Protein AF-A0A0L6J572-F1 (afdb_monomer_lite)

Structure (mmCIF, N/CA/C/O backbone):
data_AF-A0A0L6J572-F1
#
_entry.id   AF-A0A0L6J572-F1
#
loop_
_atom_site.group_PDB
_atom_site.id
_atom_site.type_symbol
_atom_site.label_atom_id
_atom_site.label_alt_id
_atom_site.label_comp_id
_atom_site.label_asym_id
_atom_site.label_entity_id
_atom_site.label_seq_id
_atom_site.pdbx_PDB_ins_code
_atom_site.Cartn_x
_atom_site.Cartn_y
_atom_site.Cartn_z
_atom_site.occupancy
_atom_site.B_iso_or_equiv
_atom_site.auth_seq_id
_atom_site.auth_comp_id
_atom_site.auth_asym_id
_atom_site.auth_atom_id
_atom_site.pdbx_PDB_model_num
ATOM 1 N N . MET A 1 1 ? 0.356 0.201 21.420 1.00 61.75 1 MET A N 1
ATOM 2 C CA . MET A 1 1 ? 0.472 0.712 20.036 1.00 61.75 1 MET A CA 1
ATOM 3 C C . MET A 1 1 ? 0.093 -0.444 19.130 1.00 61.75 1 MET A C 1
ATOM 5 O O . MET A 1 1 ? 0.426 -1.556 19.511 1.00 61.75 1 MET A O 1
ATOM 9 N N . ALA A 1 2 ? -0.636 -0.211 18.035 1.00 77.69 2 ALA A N 1
ATOM 10 C CA . ALA A 1 2 ? -0.948 -1.282 17.082 1.00 77.69 2 ALA A CA 1
ATOM 11 C C . ALA A 1 2 ? 0.351 -1.833 16.478 1.00 77.69 2 ALA A C 1
ATOM 13 O O . ALA A 1 2 ? 1.308 -1.065 16.298 1.00 77.69 2 ALA A O 1
ATOM 14 N N . SER A 1 3 ? 0.404 -3.136 16.215 1.00 88.06 3 SER A N 1
ATOM 15 C CA . SER A 1 3 ? 1.587 -3.751 15.611 1.00 88.06 3 SER A CA 1
ATOM 16 C C . SER A 1 3 ? 1.730 -3.325 14.140 1.00 88.06 3 SER A C 1
ATOM 18 O O . SER A 1 3 ? 0.779 -2.870 13.501 1.00 88.06 3 SER A O 1
ATOM 20 N N . ILE A 1 4 ? 2.940 -3.440 13.584 1.00 88.12 4 ILE A N 1
ATOM 21 C CA . ILE A 1 4 ? 3.191 -3.121 12.167 1.00 88.12 4 ILE A CA 1
ATOM 22 C C . ILE A 1 4 ? 2.378 -4.056 11.257 1.00 88.12 4 ILE A C 1
ATOM 24 O O . ILE A 1 4 ? 1.863 -3.603 10.239 1.00 88.12 4 ILE A O 1
ATOM 28 N N . GLU A 1 5 ? 2.214 -5.317 11.657 1.00 88.69 5 GLU A N 1
ATOM 29 C CA . GLU A 1 5 ? 1.414 -6.336 10.967 1.00 88.69 5 GLU A CA 1
ATOM 30 C C . GLU A 1 5 ? -0.081 -5.999 10.969 1.00 88.69 5 GLU A C 1
ATOM 32 O O . GLU A 1 5 ? -0.730 -6.040 9.926 1.00 88.69 5 GLU A O 1
ATOM 37 N N . GLU A 1 6 ? -0.627 -5.577 12.112 1.00 90.00 6 GLU A N 1
ATOM 38 C CA . GLU A 1 6 ? -2.031 -5.158 12.224 1.00 90.00 6 GLU A CA 1
ATOM 39 C C . GLU A 1 6 ? -2.324 -3.930 11.351 1.00 90.00 6 GLU A C 1
ATOM 41 O O . GLU A 1 6 ? -3.349 -3.859 10.659 1.00 90.00 6 GLU A O 1
ATOM 46 N N . LEU A 1 7 ? -1.407 -2.957 11.351 1.00 91.44 7 LEU A N 1
ATOM 47 C CA . LEU A 1 7 ? -1.492 -1.787 10.480 1.00 91.44 7 LEU A CA 1
ATOM 48 C C . LEU A 1 7 ? -1.378 -2.178 9.003 1.00 91.44 7 LEU A C 1
ATOM 50 O O . LEU A 1 7 ? -2.092 -1.610 8.179 1.00 91.44 7 LEU A O 1
ATOM 54 N N . ALA A 1 8 ? -0.523 -3.145 8.670 1.00 89.81 8 ALA A N 1
ATOM 55 C CA . ALA A 1 8 ? -0.332 -3.645 7.313 1.00 89.81 8 ALA A CA 1
ATOM 56 C C . ALA A 1 8 ? -1.579 -4.364 6.787 1.00 89.81 8 ALA A C 1
ATOM 58 O O . ALA A 1 8 ? -2.048 -4.029 5.701 1.00 89.81 8 ALA A O 1
ATOM 59 N N . GLY A 1 9 ? -2.178 -5.261 7.575 1.00 89.19 9 GLY A N 1
ATOM 60 C CA . GLY A 1 9 ? -3.439 -5.915 7.213 1.00 89.19 9 GLY A CA 1
ATOM 61 C C . GLY A 1 9 ? -4.581 -4.908 7.045 1.00 89.19 9 GLY A C 1
ATOM 62 O O . GLY A 1 9 ? -5.355 -4.975 6.090 1.00 89.19 9 GLY A O 1
ATOM 63 N N . THR A 1 10 ? -4.636 -3.891 7.912 1.00 91.38 10 THR A N 1
ATOM 64 C CA . THR A 1 10 ? -5.615 -2.798 7.785 1.00 91.38 10 THR A CA 1
ATOM 65 C C . THR A 1 10 ? -5.389 -1.974 6.514 1.00 91.38 10 THR A C 1
ATOM 67 O O . THR A 1 10 ? -6.348 -1.614 5.835 1.00 91.38 10 THR A O 1
ATOM 70 N N . LEU A 1 11 ? -4.131 -1.678 6.177 1.00 89.81 11 LEU A N 1
ATOM 71 C CA . LEU A 1 11 ? -3.758 -0.966 4.956 1.00 89.81 11 LEU A CA 1
ATOM 72 C C . LEU A 1 11 ? -4.112 -1.763 3.702 1.00 89.81 11 LEU A C 1
ATOM 74 O O . LEU A 1 11 ? -4.650 -1.171 2.776 1.00 89.81 11 LEU A O 1
ATOM 78 N N . GLN A 1 12 ? -3.860 -3.073 3.678 1.00 88.12 12 GLN A N 1
ATOM 79 C CA . GLN A 1 12 ? -4.219 -3.943 2.554 1.00 88.12 12 GLN A CA 1
ATOM 80 C C . GLN A 1 12 ? -5.737 -3.985 2.333 1.00 88.12 12 GLN A C 1
ATOM 82 O O . GLN A 1 12 ? -6.184 -3.872 1.198 1.00 88.12 12 GLN A O 1
ATOM 87 N N . GLY A 1 13 ? -6.535 -4.063 3.404 1.00 87.06 13 GLY A N 1
ATOM 88 C CA . GLY A 1 13 ? -8.000 -4.064 3.298 1.00 87.06 13 GLY A CA 1
ATOM 89 C C . GLY A 1 13 ? -8.619 -2.710 2.926 1.00 87.06 13 GLY A C 1
ATOM 90 O O . GLY A 1 13 ? -9.747 -2.668 2.442 1.00 87.06 13 GLY A O 1
ATOM 91 N N . LEU A 1 14 ? -7.912 -1.599 3.165 1.00 88.88 14 LEU A N 1
ATOM 92 C CA . LEU A 1 14 ? -8.367 -0.245 2.821 1.00 88.88 14 LEU A CA 1
ATOM 93 C C . LEU A 1 14 ? -7.776 0.277 1.509 1.00 88.88 14 LEU A C 1
ATOM 95 O O . LEU A 1 14 ? -8.278 1.261 0.974 1.00 88.88 14 LEU A O 1
ATOM 99 N N . ALA A 1 15 ? -6.691 -0.312 1.011 1.00 85.62 15 ALA A N 1
ATOM 100 C CA . ALA A 1 15 ? -6.053 0.107 -0.225 1.00 85.62 15 ALA A CA 1
ATOM 101 C C . ALA A 1 15 ? -6.850 -0.416 -1.427 1.00 85.62 15 ALA A C 1
ATOM 103 O O . ALA A 1 15 ? -6.960 -1.616 -1.650 1.00 85.62 15 ALA A O 1
ATOM 104 N N . GLY A 1 16 ? -7.383 0.506 -2.225 1.00 82.00 16 GLY A N 1
ATOM 105 C CA . GLY A 1 16 ? -8.140 0.215 -3.438 1.00 82.00 16 GLY A CA 1
ATOM 106 C C . GLY A 1 16 ? -7.872 1.256 -4.529 1.00 82.00 16 GLY A C 1
ATOM 107 O O . GLY A 1 16 ? -7.373 2.351 -4.233 1.00 82.00 16 GLY A O 1
ATOM 108 N N . PRO A 1 17 ? -8.173 0.937 -5.799 1.00 80.56 17 PRO A N 1
ATOM 109 C CA . PRO A 1 17 ? -7.973 1.858 -6.912 1.00 80.56 17 PRO A CA 1
ATOM 110 C C . PRO A 1 17 ? -8.781 3.147 -6.704 1.00 80.56 17 PRO A C 1
ATOM 112 O O . PRO A 1 17 ? -9.959 3.110 -6.364 1.00 80.56 17 PRO A O 1
ATOM 115 N N . GLY A 1 18 ? -8.135 4.301 -6.895 1.00 83.75 18 GLY A N 1
ATOM 116 C CA . GLY A 1 18 ? -8.761 5.623 -6.754 1.00 83.75 18 GLY A CA 1
ATOM 117 C C . GLY A 1 18 ? -8.705 6.244 -5.353 1.00 83.75 18 GLY A C 1
ATOM 118 O O . GLY A 1 18 ? -9.005 7.431 -5.218 1.00 83.75 18 GLY A O 1
ATOM 119 N N . ILE A 1 19 ? -8.260 5.512 -4.325 1.00 88.06 19 ILE A N 1
ATOM 120 C CA . ILE A 1 19 ? -8.135 6.062 -2.967 1.00 88.06 19 ILE A CA 1
ATOM 121 C C . ILE A 1 19 ? -6.927 6.992 -2.874 1.00 88.06 19 ILE A C 1
ATOM 123 O O . ILE A 1 19 ? -5.787 6.627 -3.181 1.00 88.06 19 ILE A O 1
ATOM 127 N N . LYS A 1 20 ? -7.159 8.216 -2.392 1.00 88.44 20 LYS A N 1
ATOM 128 C CA . LYS A 1 20 ? -6.080 9.187 -2.206 1.00 88.44 20 LYS A CA 1
ATOM 129 C C . LYS A 1 20 ? -5.296 8.870 -0.939 1.00 88.44 20 LYS A C 1
ATOM 131 O O . LYS A 1 20 ? -5.848 8.530 0.103 1.00 88.44 20 LYS A O 1
ATOM 136 N N . ARG A 1 21 ? -3.986 9.130 -0.968 1.00 87.69 21 ARG A N 1
ATOM 137 C CA . ARG A 1 21 ? -3.081 8.952 0.186 1.00 87.69 21 ARG A CA 1
ATOM 138 C C . ARG A 1 21 ? -3.620 9.544 1.496 1.00 87.69 21 ARG A C 1
ATOM 140 O O . ARG A 1 21 ? -3.425 8.959 2.556 1.00 87.69 21 ARG A O 1
ATOM 147 N N . LYS A 1 22 ? -4.222 10.738 1.444 1.00 87.75 22 LYS A N 1
ATOM 148 C CA . LYS A 1 22 ? -4.749 11.418 2.640 1.00 87.75 22 LYS A CA 1
ATOM 149 C C . LYS A 1 22 ? -5.933 10.662 3.244 1.00 87.75 22 LYS A C 1
ATOM 151 O O . LYS A 1 22 ? -5.977 10.520 4.460 1.00 87.75 22 LYS A O 1
ATOM 156 N N . GLU A 1 23 ? -6.824 10.162 2.396 1.00 89.25 23 GLU A N 1
ATOM 157 C CA . GLU A 1 23 ? -7.998 9.378 2.788 1.00 89.25 23 GLU A CA 1
ATOM 158 C C . GLU A 1 23 ? -7.567 8.034 3.378 1.00 89.25 23 GLU A C 1
ATOM 160 O O . GLU A 1 23 ? -8.008 7.683 4.466 1.00 89.25 23 GLU A O 1
ATOM 165 N N . LEU A 1 24 ? -6.597 7.352 2.755 1.00 88.75 24 LEU A N 1
ATOM 166 C CA . LEU A 1 24 ? -6.050 6.098 3.283 1.00 88.75 24 LEU A CA 1
ATOM 167 C C . LEU A 1 24 ? -5.436 6.274 4.683 1.00 88.75 24 LEU A C 1
ATOM 169 O O . LEU A 1 24 ? -5.690 5.487 5.588 1.00 88.75 24 LEU A O 1
ATOM 173 N N . VAL A 1 25 ? -4.646 7.333 4.892 1.00 89.88 25 VAL A N 1
ATOM 174 C CA . VAL A 1 25 ? -4.048 7.622 6.208 1.00 89.88 25 VAL A CA 1
ATOM 175 C C . VAL A 1 25 ? -5.113 7.990 7.245 1.00 89.88 25 VAL A C 1
ATOM 177 O O . VAL A 1 25 ? -4.957 7.627 8.410 1.00 89.88 25 VAL A O 1
ATOM 180 N N . ALA A 1 26 ? -6.167 8.709 6.850 1.00 91.88 26 ALA A N 1
ATOM 181 C CA . ALA A 1 26 ? -7.278 9.039 7.739 1.00 91.88 26 ALA A CA 1
ATOM 182 C C . ALA A 1 26 ? -8.038 7.773 8.160 1.00 91.88 26 ALA A C 1
ATOM 184 O O . ALA A 1 26 ? -8.152 7.519 9.354 1.00 91.88 26 ALA A O 1
ATOM 185 N N . ALA A 1 27 ? -8.418 6.923 7.205 1.00 91.19 27 ALA A N 1
ATOM 186 C CA . ALA A 1 27 ? -9.129 5.673 7.463 1.00 91.19 27 ALA A CA 1
ATOM 187 C C . ALA A 1 27 ? -8.326 4.704 8.355 1.00 91.19 27 ALA A C 1
ATOM 189 O O . ALA A 1 27 ? -8.873 4.060 9.252 1.00 91.19 27 ALA A O 1
ATOM 190 N N . VAL A 1 28 ? -7.001 4.633 8.177 1.00 91.62 28 VAL A N 1
ATOM 191 C CA . VAL A 1 28 ? -6.137 3.841 9.071 1.00 91.62 28 VAL A CA 1
ATOM 192 C C . VAL A 1 28 ? -6.102 4.434 10.479 1.00 91.62 28 VAL A C 1
ATOM 194 O O . VAL A 1 28 ? -6.103 3.682 11.447 1.00 91.62 28 VAL A O 1
ATOM 197 N N . ARG A 1 29 ? -6.094 5.763 10.621 1.00 92.31 29 ARG A N 1
ATOM 198 C CA . ARG A 1 29 ? -6.111 6.435 11.931 1.00 92.31 29 ARG A CA 1
ATOM 199 C C . ARG A 1 29 ? -7.453 6.344 12.642 1.00 92.31 29 ARG A C 1
ATOM 201 O O . ARG A 1 29 ? -7.456 6.318 13.865 1.00 92.31 29 ARG A O 1
ATOM 208 N N . GLU A 1 30 ? -8.560 6.276 11.914 1.00 92.81 30 GLU A N 1
ATOM 209 C CA . GLU A 1 30 ? -9.876 6.015 12.504 1.00 92.81 30 GLU A CA 1
ATOM 210 C C . GLU A 1 30 ? -9.899 4.650 13.198 1.00 92.81 30 GLU A C 1
ATOM 212 O O . GLU A 1 30 ? -10.355 4.540 14.333 1.00 92.81 30 GLU A O 1
ATOM 217 N N . LYS A 1 31 ? -9.325 3.624 12.557 1.00 91.19 31 LYS A N 1
ATOM 218 C CA . LYS A 1 31 ? -9.197 2.281 13.144 1.00 91.19 31 LYS A CA 1
ATOM 219 C C . LYS A 1 31 ? -8.074 2.185 14.182 1.00 91.19 31 LYS A C 1
ATOM 221 O O . LYS A 1 31 ? -8.198 1.457 15.162 1.00 91.19 31 LYS A O 1
ATOM 226 N N . HIS A 1 32 ? -6.991 2.940 13.991 1.00 91.56 32 HIS A N 1
ATOM 227 C CA . HIS A 1 32 ? -5.790 2.928 14.831 1.00 91.56 32 HIS A CA 1
ATOM 228 C C . HIS A 1 32 ? -5.416 4.346 15.289 1.00 91.56 32 HIS A C 1
ATOM 230 O O . HIS A 1 32 ? -4.428 4.917 14.814 1.00 91.56 32 HIS A O 1
ATOM 236 N N . PRO A 1 33 ? -6.146 4.930 16.259 1.00 91.31 33 PRO A N 1
ATOM 237 C CA . PRO A 1 33 ? -5.980 6.338 16.644 1.00 91.31 33 PRO A CA 1
ATOM 238 C C . PRO A 1 33 ? -4.615 6.649 17.268 1.00 91.31 33 PRO A C 1
ATOM 240 O O . PRO A 1 33 ? -4.153 7.787 17.245 1.00 91.31 33 PRO A O 1
ATOM 243 N N . LYS A 1 34 ? -3.933 5.629 17.800 1.00 90.50 34 LYS A N 1
ATOM 244 C CA . LYS A 1 34 ? -2.588 5.748 18.385 1.00 90.50 34 LYS A CA 1
ATOM 245 C C . LYS A 1 34 ? -1.461 5.592 17.352 1.00 90.50 34 LYS A C 1
ATOM 247 O O . LYS A 1 34 ? -0.299 5.729 17.726 1.00 90.50 34 LYS A O 1
ATOM 252 N N . ALA A 1 35 ? -1.769 5.280 16.089 1.00 89.56 35 ALA A N 1
ATOM 253 C CA . ALA A 1 35 ? -0.761 5.056 15.056 1.00 89.56 35 ALA A CA 1
ATOM 254 C C . ALA A 1 35 ? -0.199 6.382 14.528 1.00 89.56 35 ALA A C 1
ATOM 256 O O . ALA A 1 35 ? -0.918 7.251 14.013 1.00 89.56 35 ALA A O 1
ATOM 257 N N . SER A 1 36 ? 1.121 6.542 14.614 1.00 91.56 36 SER A N 1
ATOM 258 C CA . SER A 1 36 ? 1.773 7.705 14.027 1.00 91.56 36 SER A CA 1
ATOM 259 C C . SER A 1 36 ? 1.827 7.576 12.501 1.00 91.56 36 SER A C 1
ATOM 261 O O . SER A 1 36 ? 1.752 6.491 11.928 1.00 91.56 36 SER A O 1
ATOM 263 N N . LYS A 1 37 ? 2.032 8.700 11.801 1.00 88.81 37 LYS A N 1
ATOM 264 C CA . LYS A 1 37 ? 2.228 8.673 10.339 1.00 88.81 37 LYS A CA 1
ATOM 265 C C . LYS A 1 37 ? 3.429 7.804 9.940 1.00 88.81 37 LYS A C 1
ATOM 267 O O . LYS A 1 37 ? 3.416 7.220 8.863 1.00 88.81 37 LYS A O 1
ATOM 272 N N . LYS A 1 38 ? 4.461 7.733 10.790 1.00 92.69 38 LYS A N 1
ATOM 273 C CA . LYS A 1 38 ? 5.650 6.907 10.544 1.00 92.69 38 LYS A CA 1
ATOM 274 C C . LYS A 1 38 ? 5.313 5.421 10.622 1.00 92.69 38 LYS A C 1
ATOM 276 O O . LYS A 1 38 ? 5.774 4.677 9.767 1.00 92.69 38 LYS A O 1
ATOM 281 N N . ASP A 1 39 ? 4.480 5.026 11.581 1.00 91.06 39 ASP A N 1
ATOM 282 C CA . ASP A 1 39 ? 4.066 3.629 11.752 1.00 91.06 39 ASP A CA 1
ATOM 283 C C . ASP A 1 39 ? 3.227 3.163 10.564 1.00 91.06 39 ASP A C 1
ATOM 285 O O . ASP A 1 39 ? 3.485 2.100 10.017 1.00 91.06 39 ASP A O 1
ATOM 289 N N . ILE A 1 40 ? 2.315 4.011 10.081 1.00 90.31 40 ILE A N 1
ATOM 290 C CA . ILE A 1 40 ? 1.499 3.730 8.889 1.00 90.31 40 ILE A CA 1
ATOM 291 C C . ILE A 1 40 ? 2.376 3.573 7.642 1.00 90.31 40 ILE A C 1
ATOM 293 O O . ILE A 1 40 ? 2.194 2.646 6.864 1.00 90.31 40 ILE A O 1
ATOM 297 N N . VAL A 1 41 ? 3.355 4.462 7.443 1.00 90.75 41 VAL A N 1
ATOM 298 C CA . VAL A 1 41 ? 4.280 4.349 6.303 1.00 90.75 41 VAL A CA 1
ATOM 299 C C . VAL A 1 41 ? 5.132 3.085 6.421 1.00 90.75 41 VAL A C 1
ATOM 301 O O . VAL A 1 41 ? 5.278 2.364 5.440 1.00 90.75 41 VAL A O 1
ATOM 304 N N . ARG A 1 42 ? 5.662 2.785 7.612 1.00 90.81 42 ARG A N 1
ATOM 305 C CA . ARG A 1 42 ? 6.439 1.565 7.860 1.00 90.81 42 ARG A CA 1
ATOM 306 C C . ARG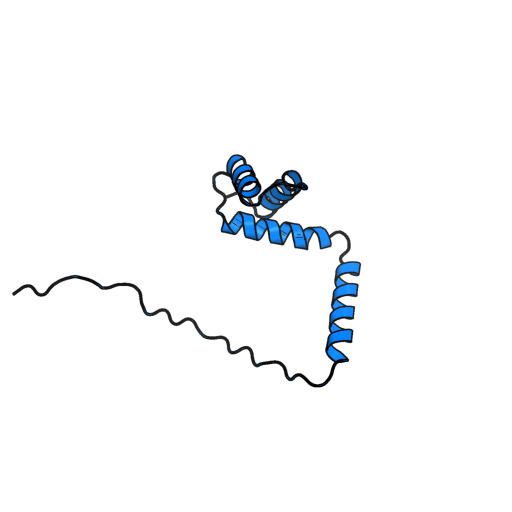 A 1 42 ? 5.599 0.307 7.612 1.00 90.81 42 ARG A C 1
ATOM 308 O O . ARG A 1 42 ? 6.103 -0.620 6.995 1.00 90.81 42 ARG A O 1
ATOM 315 N N . ALA A 1 43 ? 4.335 0.303 8.022 1.00 91.06 43 ALA A N 1
ATOM 316 C CA . ALA A 1 43 ? 3.394 -0.783 7.773 1.00 91.06 43 ALA A CA 1
ATOM 317 C C . ALA A 1 43 ? 3.022 -0.932 6.292 1.00 91.06 43 ALA A C 1
ATOM 319 O O . ALA A 1 43 ? 2.859 -2.049 5.823 1.00 91.06 43 ALA A O 1
ATOM 320 N N . ALA A 1 44 ? 2.954 0.163 5.530 1.00 89.44 44 ALA A N 1
ATOM 321 C CA . ALA A 1 44 ? 2.738 0.098 4.084 1.00 89.44 44 ALA A CA 1
ATOM 322 C C . ALA A 1 44 ? 3.922 -0.558 3.358 1.00 89.44 44 ALA A C 1
ATOM 324 O O . ALA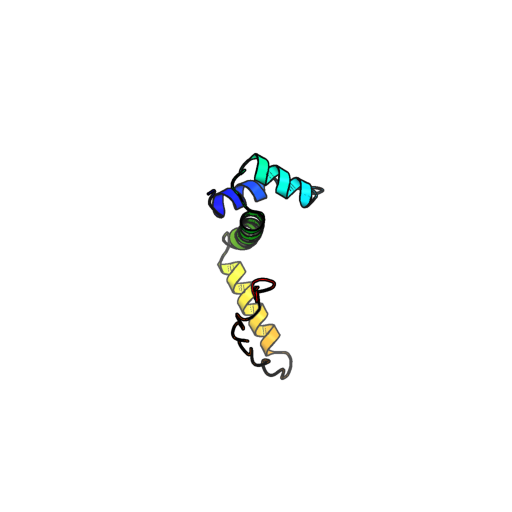 A 1 44 ? 3.721 -1.395 2.485 1.00 89.44 44 ALA A O 1
ATOM 325 N N . PHE A 1 45 ? 5.157 -0.212 3.741 1.00 87.75 45 PHE A N 1
ATOM 326 C CA . PHE A 1 45 ? 6.349 -0.884 3.215 1.00 87.75 45 PHE A CA 1
ATOM 327 C C . PHE A 1 45 ? 6.417 -2.342 3.648 1.00 87.75 45 PHE A C 1
ATOM 329 O O . PHE A 1 45 ? 6.713 -3.194 2.820 1.00 87.75 45 PHE A O 1
ATOM 336 N N . TYR A 1 46 ? 6.098 -2.622 4.912 1.00 88.12 46 TYR A N 1
ATOM 337 C CA . TYR A 1 46 ? 6.001 -3.987 5.407 1.00 88.12 46 TYR A CA 1
ATOM 338 C C . TYR A 1 46 ? 4.988 -4.794 4.589 1.00 88.12 46 TYR A C 1
ATOM 340 O O . TYR A 1 46 ? 5.347 -5.849 4.103 1.00 88.12 46 TYR A O 1
ATOM 348 N N . ALA A 1 47 ? 3.781 -4.269 4.347 1.00 84.38 47 ALA A N 1
ATOM 349 C CA . ALA A 1 47 ? 2.755 -4.911 3.521 1.00 84.38 47 ALA A CA 1
ATOM 350 C C . ALA A 1 47 ? 3.213 -5.169 2.077 1.00 84.38 47 ALA A C 1
ATOM 352 O O . ALA A 1 47 ? 2.818 -6.162 1.474 1.00 84.38 47 ALA A O 1
ATOM 353 N N . LEU A 1 48 ? 4.014 -4.259 1.513 1.00 82.69 48 LEU A N 1
ATOM 354 C CA . LEU A 1 48 ? 4.559 -4.385 0.163 1.00 82.69 48 LEU A CA 1
ATOM 355 C C . LEU A 1 48 ? 5.599 -5.507 0.077 1.00 82.69 48 LEU A C 1
ATOM 357 O O . LEU A 1 48 ? 5.593 -6.266 -0.886 1.00 82.69 48 LEU A O 1
ATOM 361 N N . THR A 1 49 ? 6.492 -5.606 1.063 1.00 79.75 49 THR A N 1
ATOM 362 C CA . THR A 1 49 ? 7.536 -6.639 1.085 1.00 79.75 49 THR A CA 1
ATOM 363 C C . THR A 1 49 ? 7.008 -7.973 1.586 1.00 79.75 49 THR A C 1
ATOM 365 O O . THR A 1 49 ? 7.414 -9.000 1.070 1.00 79.75 49 THR A O 1
ATOM 368 N N . SER A 1 50 ? 6.065 -7.980 2.526 1.00 69.25 50 SER A N 1
ATOM 369 C CA . SER A 1 50 ? 5.460 -9.216 3.024 1.00 69.25 50 SER A CA 1
ATOM 370 C C . SER A 1 50 ? 4.506 -9.855 2.018 1.00 69.25 50 SER A C 1
ATOM 372 O O . SER A 1 50 ? 4.295 -11.059 2.043 1.00 69.25 50 SER A O 1
ATOM 374 N N . ALA A 1 51 ? 3.985 -9.094 1.052 1.00 58.19 51 ALA A N 1
ATOM 375 C CA . ALA A 1 51 ? 3.306 -9.669 -0.109 1.00 58.19 51 ALA A CA 1
ATOM 376 C C . ALA A 1 51 ? 4.253 -10.493 -1.012 1.00 58.19 51 ALA A C 1
ATOM 378 O O . ALA A 1 51 ? 3.783 -11.318 -1.794 1.00 58.19 51 ALA A O 1
ATOM 379 N N . VAL A 1 52 ? 5.574 -10.295 -0.901 1.00 57.12 52 VAL A N 1
ATOM 380 C CA . VAL A 1 52 ? 6.597 -11.120 -1.565 1.00 57.12 52 VAL A CA 1
ATOM 381 C C . VAL A 1 52 ? 6.833 -12.437 -0.804 1.00 57.12 52 VAL A C 1
ATOM 383 O O . VAL A 1 52 ? 7.265 -13.417 -1.407 1.00 57.12 52 VAL A O 1
ATOM 386 N N . ASP A 1 53 ? 6.450 -12.518 0.476 1.00 57.69 53 ASP A N 1
ATOM 387 C CA . ASP A 1 53 ? 6.654 -13.701 1.330 1.00 57.69 53 ASP A CA 1
ATOM 388 C C . ASP A 1 53 ? 5.751 -14.900 0.979 1.00 57.69 53 ASP A C 1
ATOM 390 O O . ASP A 1 53 ? 5.872 -15.961 1.586 1.00 57.69 53 ASP A O 1
ATOM 394 N N . GLY A 1 54 ? 4.876 -14.792 -0.026 1.00 58.75 54 GLY A N 1
ATOM 395 C CA . GLY A 1 54 ? 4.169 -15.961 -0.563 1.00 58.75 54 GLY A CA 1
ATOM 396 C C . GLY A 1 54 ? 5.048 -16.873 -1.429 1.00 58.75 54 GLY A C 1
ATOM 397 O O . GLY A 1 54 ? 4.700 -18.035 -1.628 1.00 58.75 54 GLY A O 1
ATOM 398 N N . ASP A 1 55 ? 6.167 -16.359 -1.955 1.00 63.56 55 ASP A N 1
ATOM 399 C CA . ASP A 1 55 ? 7.084 -17.102 -2.826 1.00 63.56 55 ASP A CA 1
ATOM 400 C C . ASP A 1 55 ? 8.508 -16.532 -2.709 1.00 63.56 55 ASP A C 1
ATOM 402 O O . ASP A 1 55 ? 8.993 -15.744 -3.530 1.00 63.56 55 ASP A O 1
ATOM 406 N N . VAL A 1 56 ? 9.182 -16.947 -1.637 1.00 66.31 56 VAL A N 1
ATOM 407 C CA . VAL A 1 56 ? 10.576 -16.595 -1.337 1.00 66.31 56 VAL A CA 1
ATOM 408 C C . VAL A 1 56 ? 11.517 -17.027 -2.466 1.00 66.31 56 VAL A C 1
ATOM 410 O O . VAL A 1 56 ? 12.491 -16.332 -2.753 1.00 66.31 56 VAL A O 1
ATOM 413 N N . GLU A 1 57 ? 11.218 -18.123 -3.168 1.00 69.62 57 GLU A N 1
ATOM 414 C CA . GLU A 1 57 ? 12.037 -18.557 -4.301 1.00 69.62 57 GLU A CA 1
ATOM 415 C C . GLU A 1 57 ? 11.968 -17.566 -5.460 1.00 69.62 57 GLU A C 1
ATOM 417 O O . GLU A 1 57 ? 12.976 -17.282 -6.106 1.00 69.62 57 GLU A O 1
ATOM 422 N N . ARG A 1 58 ? 10.790 -17.005 -5.739 1.00 68.25 58 ARG A N 1
ATOM 423 C CA . ARG A 1 58 ? 10.648 -15.943 -6.739 1.00 68.25 58 ARG A CA 1
ATOM 424 C C . ARG A 1 58 ? 11.390 -14.679 -6.325 1.00 68.25 58 ARG A C 1
ATOM 426 O O . ARG A 1 58 ? 12.019 -14.054 -7.179 1.00 68.25 58 ARG A O 1
ATOM 433 N N . ALA A 1 59 ? 11.340 -14.319 -5.046 1.00 71.88 59 ALA A N 1
ATOM 434 C CA . ALA A 1 59 ? 12.107 -13.194 -4.518 1.00 71.88 59 ALA A CA 1
ATOM 435 C C . ALA A 1 59 ? 13.616 -13.399 -4.731 1.00 71.88 59 ALA A C 1
ATOM 437 O O . ALA A 1 59 ? 14.299 -12.498 -5.221 1.00 71.88 59 ALA A O 1
ATOM 438 N N . GLN A 1 60 ? 14.108 -14.608 -4.446 1.00 74.06 60 GLN A N 1
ATOM 439 C CA . GLN A 1 60 ? 15.505 -14.993 -4.629 1.00 74.06 60 GLN A CA 1
ATOM 440 C C . GLN A 1 60 ? 15.914 -14.987 -6.109 1.00 74.06 60 GLN A C 1
ATOM 442 O O . GLN A 1 60 ? 16.913 -14.368 -6.460 1.00 74.06 60 GLN A O 1
ATOM 447 N N . ARG A 1 61 ? 15.098 -15.566 -7.001 1.00 79.19 61 ARG A N 1
ATOM 448 C CA . ARG A 1 61 ? 15.352 -15.566 -8.456 1.00 79.19 61 ARG A CA 1
ATOM 449 C C . ARG A 1 61 ? 15.499 -14.149 -9.022 1.00 79.19 61 ARG A C 1
ATOM 451 O O . ARG A 1 61 ? 16.372 -13.896 -9.847 1.00 79.19 61 ARG A O 1
ATOM 458 N N . LEU A 1 62 ? 14.660 -13.216 -8.571 1.00 75.56 62 LEU A N 1
ATOM 459 C CA . LEU A 1 62 ? 14.730 -11.810 -8.983 1.00 75.56 62 LEU A CA 1
ATOM 460 C C . LEU A 1 62 ? 15.952 -11.089 -8.402 1.00 75.56 62 LEU A C 1
ATOM 462 O O . LEU A 1 62 ? 16.522 -10.221 -9.062 1.00 75.56 62 LEU A O 1
ATOM 466 N N . HIS A 1 63 ? 16.357 -11.448 -7.184 1.00 79.00 63 HIS A N 1
ATOM 467 C CA . HIS A 1 63 ? 17.571 -10.926 -6.570 1.00 79.00 63 HIS A CA 1
ATOM 468 C C . HIS A 1 63 ? 18.828 -11.382 -7.325 1.00 79.00 63 HIS A C 1
ATOM 470 O O . HIS A 1 63 ? 19.666 -10.549 -7.673 1.00 79.00 63 HIS A O 1
ATOM 476 N N . ASP A 1 64 ? 18.923 -12.673 -7.644 1.00 79.06 64 ASP A N 1
ATOM 477 C CA . ASP A 1 64 ? 20.063 -13.258 -8.355 1.00 79.06 64 ASP A CA 1
ATOM 478 C C . ASP A 1 64 ? 20.192 -12.688 -9.776 1.00 79.06 64 ASP A C 1
ATOM 480 O O . ASP A 1 64 ? 21.286 -12.315 -10.201 1.00 79.06 64 ASP A O 1
ATOM 484 N N . PHE A 1 65 ? 19.063 -12.516 -10.473 1.00 75.94 65 PHE A N 1
ATOM 485 C CA . PHE A 1 65 ? 19.013 -11.836 -11.770 1.00 75.94 65 PHE A CA 1
ATOM 486 C C . PHE A 1 65 ? 19.525 -10.388 -11.692 1.00 75.94 65 PHE A C 1
ATOM 488 O O . PHE A 1 65 ? 20.315 -9.942 -12.523 1.00 75.94 65 PHE A O 1
ATOM 495 N N . ALA A 1 66 ? 19.124 -9.634 -10.666 1.00 77.12 66 ALA A N 1
ATOM 496 C CA . ALA A 1 66 ? 19.588 -8.258 -10.502 1.00 77.12 66 ALA A CA 1
ATOM 497 C C . ALA A 1 66 ? 21.111 -8.173 -10.269 1.00 77.12 66 ALA A C 1
ATOM 499 O O . ALA A 1 66 ? 21.753 -7.218 -10.715 1.00 77.12 66 ALA A O 1
ATOM 500 N N . LEU A 1 67 ? 21.702 -9.164 -9.592 1.00 77.62 67 LEU A N 1
ATOM 501 C CA . LEU A 1 67 ? 23.151 -9.245 -9.398 1.00 77.62 67 LEU A CA 1
ATOM 502 C C . LEU A 1 67 ? 23.896 -9.604 -10.693 1.00 77.62 67 LEU A C 1
ATOM 504 O O . LEU A 1 67 ? 24.952 -9.019 -10.945 1.00 77.62 67 LEU A O 1
ATOM 508 N N . SER A 1 68 ? 23.358 -10.509 -11.519 1.00 74.94 68 SER A N 1
ATOM 509 C CA . SER A 1 68 ? 23.997 -10.917 -12.781 1.00 74.94 68 SER A CA 1
ATOM 510 C C . SER A 1 68 ? 24.013 -9.802 -13.827 1.00 74.94 68 SER A C 1
ATOM 512 O O . SER A 1 68 ? 25.033 -9.590 -14.485 1.00 74.94 68 SER A O 1
ATOM 514 N N . GLU A 1 69 ? 22.923 -9.041 -13.934 1.00 77.69 69 GLU A N 1
ATOM 515 C CA . GLU A 1 69 ? 22.839 -7.890 -14.842 1.00 77.69 69 GLU A CA 1
ATOM 516 C C . GLU A 1 69 ? 23.762 -6.754 -14.387 1.00 77.69 69 GLU A C 1
ATOM 518 O O . GLU A 1 69 ? 24.482 -6.164 -15.191 1.00 77.69 69 GLU A O 1
ATOM 523 N N . ARG A 1 70 ? 23.820 -6.484 -13.074 1.00 66.00 70 ARG A N 1
ATOM 524 C CA . ARG A 1 70 ? 24.720 -5.463 -12.518 1.00 66.00 70 ARG A CA 1
ATOM 525 C C . ARG A 1 70 ? 26.198 -5.806 -12.721 1.00 66.00 70 ARG A C 1
ATOM 527 O O . ARG A 1 70 ? 27.008 -4.899 -12.875 1.00 66.00 70 ARG A O 1
ATOM 534 N N . ALA A 1 71 ? 26.565 -7.085 -12.681 1.00 59.75 71 ALA A N 1
ATOM 535 C CA . ALA A 1 71 ? 27.949 -7.519 -12.874 1.00 59.75 71 ALA A CA 1
ATOM 536 C C . ALA A 1 71 ? 28.399 -7.472 -14.345 1.00 59.75 71 ALA A C 1
ATOM 538 O O . ALA A 1 71 ? 29.601 -7.476 -14.603 1.00 59.75 71 ALA A 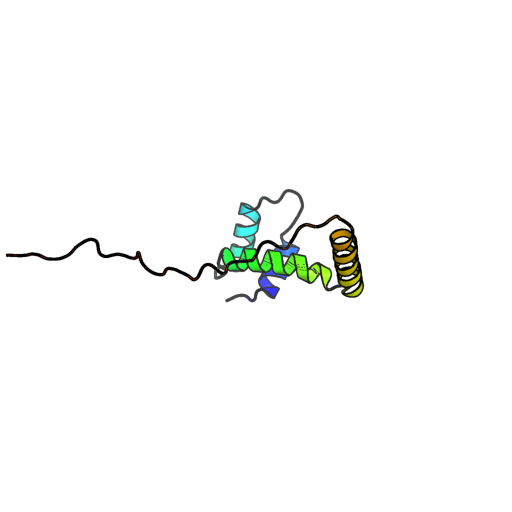O 1
ATOM 539 N N . SER A 1 72 ? 27.455 -7.412 -15.290 1.00 58.34 72 SER A N 1
ATOM 540 C CA . SER A 1 72 ? 27.728 -7.495 -16.731 1.00 58.34 72 SER A CA 1
ATOM 541 C C . SER A 1 72 ? 27.747 -6.134 -17.442 1.00 58.34 72 SER A C 1
ATOM 543 O O . SER A 1 72 ? 27.925 -6.083 -18.655 1.00 58.34 72 SER A O 1
ATOM 545 N N . GLY A 1 73 ? 27.601 -5.030 -16.703 1.00 54.19 73 GLY A N 1
ATOM 546 C CA . GLY A 1 73 ? 27.748 -3.666 -17.209 1.00 54.19 73 GLY A CA 1
ATOM 547 C C . GLY A 1 73 ? 28.978 -2.984 -16.616 1.00 54.19 73 GLY A C 1
ATOM 548 O O . GLY A 1 73 ? 28.920 -2.487 -15.496 1.00 54.19 73 GLY A O 1
ATOM 549 N N . ASP A 1 74 ? 30.080 -3.016 -17.360 1.00 59.16 74 ASP A N 1
ATOM 550 C CA . ASP A 1 74 ? 31.275 -2.167 -17.272 1.00 59.16 74 ASP A CA 1
ATOM 551 C C . ASP A 1 74 ? 31.479 -1.320 -15.993 1.00 59.16 74 ASP A C 1
ATOM 553 O O . ASP A 1 74 ? 30.960 -0.219 -15.838 1.00 59.16 74 ASP A O 1
ATOM 557 N N . GLY A 1 75 ? 32.379 -1.788 -15.122 1.00 56.66 75 GLY A N 1
ATOM 558 C CA . GLY A 1 75 ? 33.424 -0.935 -14.542 1.00 56.66 75 GLY A CA 1
ATOM 559 C C . GLY A 1 75 ? 33.054 0.216 -13.595 1.00 56.66 75 GLY A C 1
ATOM 560 O O . GLY A 1 75 ? 33.948 1.004 -13.285 1.00 56.66 75 GLY A O 1
ATOM 561 N N . GLU A 1 76 ? 31.827 0.346 -13.089 1.00 54.50 76 GLU A N 1
ATOM 562 C CA . GLU A 1 76 ? 31.534 1.395 -12.102 1.00 54.50 76 GLU A CA 1
ATOM 563 C C . GLU A 1 76 ? 31.961 0.954 -10.690 1.00 54.50 76 GLU A C 1
ATOM 565 O O . GLU A 1 76 ? 31.298 0.173 -9.996 1.00 54.50 76 GLU A O 1
ATOM 570 N N . THR A 1 77 ? 33.131 1.439 -10.266 1.00 58.22 77 THR A N 1
ATOM 571 C CA . THR A 1 77 ? 33.648 1.290 -8.904 1.00 58.22 77 THR A CA 1
ATOM 572 C C . THR A 1 77 ? 32.586 1.734 -7.891 1.00 58.22 77 THR A C 1
ATOM 574 O O . THR A 1 77 ? 32.045 2.834 -8.015 1.00 58.22 77 THR A O 1
ATOM 577 N N . PRO A 1 78 ? 32.266 0.925 -6.859 1.00 59.72 78 PRO A N 1
ATOM 578 C CA . PRO A 1 78 ? 31.280 1.319 -5.862 1.00 59.72 78 PRO A CA 1
ATOM 579 C C . PRO A 1 78 ? 31.696 2.639 -5.209 1.00 59.72 78 PRO A C 1
ATOM 581 O O . PRO A 1 78 ? 32.775 2.723 -4.617 1.00 59.72 78 PRO A O 1
ATOM 584 N N . LEU A 1 79 ? 30.837 3.660 -5.287 1.00 58.91 79 LEU A N 1
ATOM 585 C CA . LEU A 1 79 ? 31.029 4.893 -4.528 1.00 58.91 79 LEU A CA 1
ATOM 586 C C . LEU A 1 79 ? 31.210 4.527 -3.045 1.00 58.91 79 LEU A C 1
ATOM 588 O O . LEU A 1 79 ? 30.348 3.843 -2.477 1.00 58.91 79 LEU A O 1
ATOM 592 N N . PRO A 1 80 ? 32.300 4.959 -2.385 1.00 54.09 80 PRO A N 1
ATOM 593 C CA . PRO A 1 80 ? 32.495 4.678 -0.976 1.00 54.09 80 PRO A CA 1
ATOM 594 C C . PRO A 1 80 ? 31.380 5.368 -0.189 1.00 54.09 80 PRO A C 1
ATOM 596 O O . PRO A 1 80 ? 31.309 6.597 -0.112 1.00 54.09 80 PRO A O 1
ATOM 599 N N . VAL A 1 81 ? 30.497 4.570 0.415 1.00 61.00 81 VAL A N 1
ATOM 600 C CA . VAL A 1 81 ? 29.501 5.037 1.386 1.00 61.00 81 VAL A CA 1
ATOM 601 C C . VAL A 1 81 ? 30.232 5.576 2.611 1.00 61.00 81 VAL A C 1
ATOM 603 O O . VAL A 1 81 ? 30.463 4.882 3.603 1.00 61.00 81 VAL A O 1
ATOM 606 N N . THR A 1 82 ? 30.607 6.852 2.552 1.00 51.50 82 THR A N 1
ATOM 607 C CA . THR A 1 82 ? 31.057 7.583 3.730 1.00 51.50 82 THR A CA 1
ATOM 608 C C . THR A 1 82 ? 29.862 7.700 4.672 1.00 51.50 82 THR A C 1
ATOM 610 O O . THR A 1 82 ? 28.904 8.440 4.446 1.00 51.50 82 THR A O 1
ATOM 613 N N . ARG A 1 83 ? 29.883 6.916 5.753 1.00 58.62 83 ARG A N 1
ATOM 614 C CA . ARG A 1 83 ? 28.980 7.103 6.890 1.00 58.62 83 ARG A CA 1
ATOM 615 C C . ARG A 1 83 ? 29.271 8.484 7.478 1.00 58.62 83 ARG A C 1
ATOM 617 O O . ARG A 1 83 ? 30.148 8.610 8.332 1.00 58.62 83 ARG A O 1
ATOM 624 N N . LYS A 1 84 ? 28.563 9.531 7.040 1.00 53.25 84 LYS A N 1
ATOM 625 C CA . LYS A 1 84 ? 28.610 10.830 7.723 1.00 53.25 84 LYS A CA 1
ATOM 626 C C . LYS A 1 84 ? 28.007 10.652 9.114 1.00 53.25 84 LYS A C 1
ATOM 628 O O . LYS A 1 84 ? 26.793 10.572 9.295 1.00 53.25 84 LYS A O 1
ATOM 633 N N . LYS A 1 85 ? 28.898 10.523 10.101 1.00 50.22 85 LYS A N 1
ATOM 634 C CA . LYS A 1 85 ? 28.589 10.614 11.525 1.00 50.22 85 LYS A CA 1
ATOM 635 C C . LYS A 1 85 ? 27.831 11.921 11.767 1.00 50.22 85 LYS A C 1
ATOM 637 O O . LYS A 1 85 ? 28.356 13.002 11.560 1.00 50.22 85 LYS A O 1
ATOM 642 N N . LYS A 1 86 ? 26.584 11.766 12.199 1.00 51.22 86 LYS A N 1
ATOM 643 C CA . LYS A 1 86 ? 25.829 12.609 13.131 1.00 51.22 86 LYS A CA 1
ATOM 644 C C . LYS A 1 86 ? 26.652 13.726 13.799 1.00 51.22 86 LYS A C 1
ATOM 646 O O . LYS A 1 86 ? 27.251 13.484 1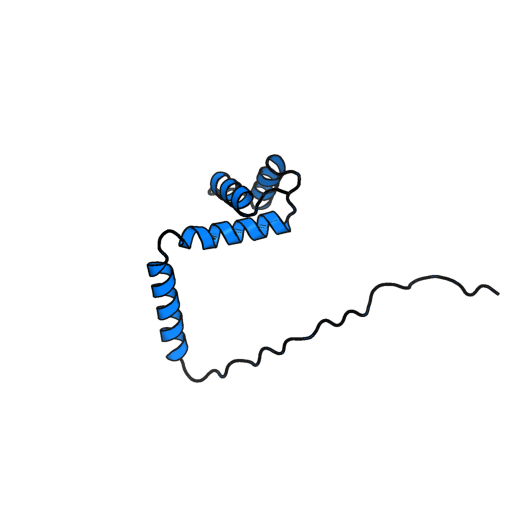4.844 1.00 51.22 86 LYS A O 1
ATOM 651 N N . ASP A 1 87 ? 26.544 14.948 13.286 1.00 46.44 87 ASP A N 1
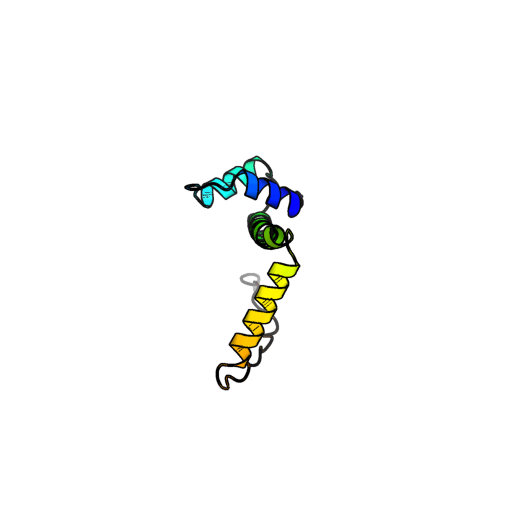ATOM 652 C CA . ASP A 1 87 ? 26.812 16.148 14.078 1.00 46.44 87 ASP A CA 1
ATOM 653 C C . ASP A 1 87 ? 25.537 16.545 14.827 1.00 46.44 87 ASP A C 1
ATOM 655 O O . ASP A 1 87 ? 24.651 17.237 14.331 1.00 46.44 87 ASP A O 1
ATOM 659 N N . ARG A 1 88 ? 25.427 16.048 16.063 1.00 56.22 88 ARG A N 1
ATOM 660 C CA . ARG A 1 88 ? 24.573 16.649 17.092 1.00 56.22 88 ARG A CA 1
ATOM 661 C C . ARG A 1 88 ? 25.271 17.907 17.611 1.00 56.22 88 ARG A C 1
ATOM 663 O O . ARG A 1 88 ? 25.904 17.802 18.655 1.00 56.22 88 ARG A O 1
ATOM 670 N N . ARG A 1 89 ? 25.162 19.065 16.956 1.00 52.19 89 ARG A N 1
ATOM 671 C CA . ARG A 1 89 ? 25.3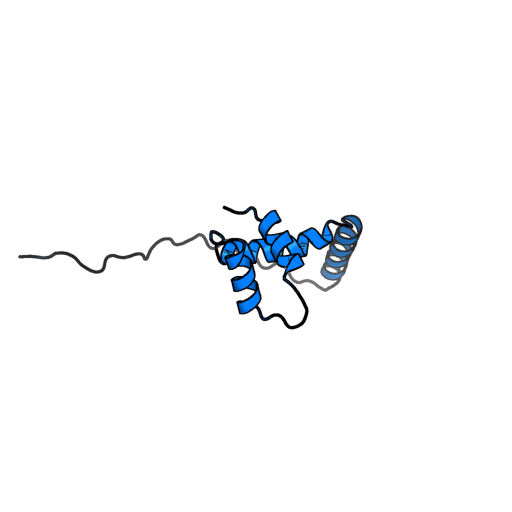61 20.376 17.614 1.00 52.19 89 ARG A CA 1
ATOM 672 C C . ARG A 1 89 ? 24.546 21.436 16.889 1.00 52.19 89 ARG A C 1
ATOM 674 O O . ARG A 1 89 ? 24.830 21.752 15.743 1.00 52.19 89 ARG A O 1
ATOM 681 N N . GLY A 1 90 ? 23.534 21.966 17.567 1.00 45.16 90 GLY A N 1
ATOM 682 C CA . GLY A 1 90 ? 22.740 23.068 17.037 1.00 45.16 90 GLY A CA 1
ATOM 683 C C . GLY A 1 90 ? 21.369 23.277 17.670 1.00 45.16 90 GLY A C 1
ATOM 684 O O . GLY A 1 90 ? 20.625 24.105 17.164 1.00 45.16 90 GLY A O 1
ATOM 685 N N . ASP A 1 91 ? 21.015 22.571 18.750 1.00 43.25 91 ASP A N 1
ATOM 686 C CA . ASP A 1 91 ? 19.873 22.975 19.568 1.00 43.25 91 ASP A CA 1
ATOM 687 C C . ASP A 1 91 ? 20.286 24.112 20.510 1.00 43.25 91 ASP A C 1
ATOM 689 O O . ASP A 1 91 ? 21.149 23.959 21.371 1.00 43.25 91 ASP A O 1
ATOM 693 N N . ALA A 1 92 ? 19.626 25.248 20.303 1.00 46.28 92 ALA A N 1
ATOM 694 C CA . ALA A 1 92 ? 19.058 26.090 21.347 1.00 46.28 92 ALA A CA 1
ATOM 695 C C . ALA A 1 92 ? 19.969 26.529 22.510 1.00 46.28 92 ALA A C 1
ATOM 697 O O . ALA A 1 92 ? 20.017 25.897 23.559 1.00 46.28 92 ALA A O 1
ATOM 698 N N . HIS A 1 93 ? 20.493 27.756 22.414 1.00 46.56 93 HIS A N 1
ATOM 699 C CA . HIS A 1 93 ? 20.292 28.705 23.516 1.00 46.56 93 HIS A CA 1
ATOM 700 C C . HIS A 1 93 ? 20.282 30.157 23.020 1.00 46.56 93 HIS A C 1
ATOM 702 O O . HIS A 1 93 ? 21.196 30.951 23.231 1.00 46.56 93 HIS A O 1
ATOM 708 N N . ARG A 1 94 ? 19.177 30.524 22.362 1.00 44.19 94 ARG A N 1
ATOM 709 C CA . ARG A 1 94 ? 18.677 31.897 22.436 1.00 44.19 94 ARG A CA 1
ATOM 710 C C . ARG A 1 94 ? 18.223 32.105 23.881 1.00 44.19 94 ARG A C 1
ATOM 712 O O . ARG A 1 94 ? 17.402 31.337 24.368 1.00 44.19 94 ARG A O 1
ATOM 719 N N . ASN A 1 95 ? 18.699 33.189 24.484 1.00 43.66 95 ASN A N 1
ATOM 720 C CA . ASN A 1 95 ? 18.116 33.855 25.646 1.00 43.66 95 ASN A CA 1
ATOM 721 C C . ASN A 1 95 ? 18.395 33.230 27.029 1.00 43.66 95 ASN A C 1
ATOM 723 O O . ASN A 1 95 ? 17.719 32.294 27.446 1.00 43.66 95 ASN A O 1
ATOM 727 N N . ARG A 1 96 ? 19.335 33.831 27.774 1.00 42.16 96 ARG A N 1
ATOM 728 C CA . ARG A 1 96 ? 19.093 34.410 29.113 1.00 42.16 96 ARG A CA 1
ATOM 729 C C . ARG A 1 96 ? 20.394 34.978 29.707 1.00 42.16 96 ARG A C 1
ATOM 731 O O . ARG A 1 96 ? 21.396 34.284 29.766 1.00 42.16 96 ARG A O 1
ATOM 738 N N . GLN A 1 97 ? 20.288 36.212 30.210 1.00 48.06 97 GLN A N 1
ATOM 739 C CA . GLN A 1 97 ? 21.049 36.783 31.335 1.00 48.06 97 GLN A CA 1
ATOM 740 C C . GLN A 1 97 ? 22.483 37.298 31.095 1.00 48.06 97 GLN A C 1
ATOM 742 O O . GLN A 1 97 ? 23.462 36.584 31.265 1.00 48.06 97 GLN A O 1
ATOM 747 N N . LYS A 1 98 ? 22.575 38.610 30.853 1.00 38.81 98 LYS A N 1
ATOM 748 C CA . LYS A 1 98 ? 23.316 39.594 31.675 1.00 38.81 98 LYS A CA 1
ATOM 749 C C . LYS A 1 98 ? 22.465 40.876 31.598 1.00 38.81 98 LYS A C 1
ATOM 751 O O . LYS A 1 98 ? 22.295 41.374 30.494 1.00 38.81 98 LYS A O 1
ATOM 756 N N . ALA A 1 99 ? 21.697 41.373 32.569 1.00 39.31 99 ALA A N 1
ATOM 757 C CA . ALA A 1 99 ? 21.746 41.371 34.031 1.00 39.31 99 ALA A CA 1
ATOM 758 C C . ALA A 1 99 ? 23.068 41.923 34.584 1.00 39.31 99 ALA A C 1
ATOM 760 O O . ALA A 1 99 ? 24.042 41.181 34.677 1.00 39.31 99 ALA A O 1
ATOM 761 N N . HIS A 1 100 ? 22.969 43.202 34.973 1.00 39.41 100 HIS A N 1
ATOM 762 C CA . HIS A 1 100 ? 23.910 44.101 35.651 1.00 39.41 100 HIS A CA 1
ATOM 763 C C . HIS A 1 100 ? 25.003 44.749 34.803 1.00 39.41 100 HIS A C 1
ATOM 765 O O . HIS A 1 100 ? 25.902 44.038 34.307 1.00 39.41 100 HIS A O 1
#

Foldseek 3Di:
DDDLQRLLVLLVVQDDPPDDPVNSVVSSCVVVVPDDPVSNVSSVVVNVVVVVVVCVVVVVVVVVVVVVVVVPDDDDDPDPPDPPDDDPDDDDDDDDDDDD

Radius of gyration: 22.51 Å; chains: 1; bounding box: 44×63×53 Å

Secondary structure (DSSP, 8-state):
---HHHHHHHHHHH--TT--HHHHHHHHHHH-TT--HHHHHHHHHHHHHHGGGG-HHHHHHHHHHHHHHHHTSTT-PPP---------------------

pLDDT: mean 73.23, std 17.2, range [38.81, 92.81]

Sequence (100 aa):
MASIEELAGTLQGLAGPGIKRKELVAAVREKHPKASKKDIVRAAFYALTSAVDGDVERAQRLHDFALSERASGDGETPLPVTRKKKDRRGDAHRNRQKAH